Protein AF-A0A931EGI6-F1 (afdb_monomer_lite)

Structure (mmCIF, N/CA/C/O backbone):
data_AF-A0A931EGI6-F1
#
_entry.id   AF-A0A931EGI6-F1
#
loop_
_atom_site.group_PDB
_atom_site.id
_atom_site.type_symbol
_atom_site.label_atom_id
_atom_site.label_alt_id
_atom_site.label_comp_id
_atom_site.label_asym_id
_atom_site.label_entity_id
_atom_site.label_seq_id
_atom_site.pdbx_PDB_ins_code
_atom_site.Cartn_x
_atom_site.Cartn_y
_atom_site.Cartn_z
_atom_site.occupancy
_atom_site.B_iso_or_equiv
_atom_site.auth_seq_id
_atom_site.auth_comp_id
_atom_site.auth_asym_id
_atom_site.auth_atom_id
_atom_site.pdbx_PDB_model_num
ATOM 1 N N . MET A 1 1 ? -25.540 -12.843 -13.342 1.00 31.09 1 MET A N 1
ATOM 2 C CA . MET A 1 1 ? -24.814 -14.104 -13.595 1.00 31.09 1 MET A CA 1
ATOM 3 C C . MET A 1 1 ? -23.574 -14.059 -12.714 1.00 31.09 1 MET A C 1
ATOM 5 O O . MET A 1 1 ? -22.699 -13.248 -12.968 1.00 31.09 1 MET A O 1
ATOM 9 N N . ALA A 1 2 ? -23.606 -14.771 -11.588 1.00 43.47 2 ALA A N 1
ATOM 10 C CA . ALA A 1 2 ? -22.674 -14.618 -10.472 1.00 43.47 2 ALA A CA 1
ATOM 11 C C . ALA A 1 2 ? -22.048 -15.976 -10.152 1.00 43.47 2 ALA A C 1
ATOM 13 O O . ALA A 1 2 ? -22.641 -16.733 -9.395 1.00 43.47 2 ALA A O 1
ATOM 14 N N . ILE A 1 3 ? -20.910 -16.305 -10.772 1.00 40.38 3 ILE A N 1
ATOM 15 C CA . ILE A 1 3 ? -20.119 -17.509 -10.464 1.00 40.38 3 ILE A CA 1
ATOM 16 C C . ILE A 1 3 ? -18.650 -17.262 -10.875 1.00 40.38 3 ILE A C 1
ATOM 18 O O . ILE A 1 3 ? -18.210 -17.778 -11.894 1.00 40.38 3 ILE A O 1
ATOM 22 N N . TRP A 1 4 ? -17.898 -16.418 -10.151 1.00 38.84 4 TRP A N 1
ATOM 23 C CA . TRP A 1 4 ? -16.428 -16.331 -10.312 1.00 38.84 4 TRP A CA 1
ATOM 24 C C . TRP A 1 4 ? -15.722 -15.659 -9.117 1.00 38.84 4 TRP A C 1
ATOM 26 O O . TRP A 1 4 ? -14.926 -14.752 -9.291 1.00 38.84 4 TRP A O 1
ATOM 36 N N . PHE A 1 5 ? -16.064 -16.029 -7.881 1.00 37.94 5 PHE A N 1
ATOM 37 C CA . PHE A 1 5 ? -15.324 -15.544 -6.695 1.00 37.94 5 PHE A CA 1
ATOM 38 C C . PHE A 1 5 ? -15.095 -16.627 -5.631 1.00 37.94 5 PHE A C 1
ATOM 40 O O . PHE A 1 5 ? -14.114 -16.568 -4.904 1.00 37.94 5 PHE A O 1
ATOM 47 N N . LYS A 1 6 ? -15.930 -17.673 -5.580 1.00 36.31 6 LYS A N 1
ATOM 48 C CA . LYS A 1 6 ? -15.870 -18.677 -4.505 1.00 36.31 6 LYS A CA 1
ATOM 49 C C . LYS A 1 6 ? -14.805 -19.768 -4.655 1.00 36.31 6 LYS A C 1
ATOM 51 O O . LYS A 1 6 ? -14.471 -20.397 -3.659 1.00 36.31 6 LYS A O 1
ATOM 56 N N . ASP A 1 7 ? -14.263 -19.994 -5.850 1.00 35.22 7 ASP A N 1
ATOM 57 C CA . ASP A 1 7 ? -13.197 -20.992 -6.043 1.00 35.22 7 ASP A CA 1
ATOM 58 C C . ASP A 1 7 ? -11.785 -20.412 -5.837 1.00 35.22 7 ASP A C 1
ATOM 60 O O . ASP A 1 7 ? -10.841 -21.169 -5.626 1.00 35.22 7 ASP A O 1
ATOM 64 N N . PHE A 1 8 ? -11.636 -19.081 -5.830 1.00 45.19 8 PHE A N 1
ATOM 65 C CA . PHE A 1 8 ? -10.345 -18.411 -5.627 1.00 45.19 8 PHE A CA 1
ATOM 66 C C . PHE A 1 8 ? -9.960 -18.323 -4.142 1.00 45.19 8 PHE A C 1
ATOM 68 O O . PHE A 1 8 ? -8.796 -18.513 -3.805 1.00 45.19 8 PHE A O 1
ATOM 75 N N . GLU A 1 9 ? -10.938 -18.140 -3.246 1.00 43.03 9 GLU A N 1
ATOM 76 C CA . GLU A 1 9 ? -10.696 -18.112 -1.793 1.00 43.03 9 GLU A CA 1
ATOM 77 C C . GLU A 1 9 ? -10.218 -19.473 -1.253 1.00 43.03 9 GLU A C 1
ATOM 79 O O . GLU A 1 9 ? -9.377 -19.522 -0.364 1.00 43.03 9 GLU A O 1
ATOM 84 N N . ARG A 1 10 ? -10.669 -20.596 -1.834 1.00 39.56 10 ARG A N 1
ATOM 85 C CA . ARG A 1 10 ? -10.291 -21.939 -1.353 1.00 39.56 10 ARG A CA 1
ATOM 86 C C . ARG A 1 10 ? -8.928 -22.422 -1.864 1.00 39.56 10 ARG A C 1
ATOM 88 O O . ARG A 1 10 ? -8.270 -23.197 -1.184 1.00 39.56 10 ARG A O 1
ATOM 95 N N . ALA A 1 11 ? -8.493 -21.973 -3.042 1.00 41.88 11 ALA A N 1
ATOM 96 C CA . ALA A 1 11 ? -7.166 -22.311 -3.566 1.00 41.88 11 ALA A CA 1
ATOM 97 C C . ALA A 1 11 ? -6.038 -21.504 -2.891 1.00 41.88 11 ALA A C 1
ATOM 99 O O . ALA A 1 11 ? -4.878 -21.908 -2.946 1.00 41.88 11 ALA A O 1
ATOM 100 N N . PHE A 1 12 ? -6.378 -20.378 -2.255 1.00 43.34 12 PHE A N 1
ATOM 101 C CA . PHE A 1 12 ? -5.442 -19.557 -1.491 1.00 43.34 12 PHE A CA 1
ATOM 102 C C . PHE A 1 12 ? -5.136 -20.159 -0.112 1.00 43.34 12 PHE A C 1
ATOM 104 O O . PHE A 1 12 ? -3.970 -20.230 0.253 1.00 43.34 12 PHE A O 1
ATOM 111 N N . ASP A 1 13 ? -6.116 -20.681 0.627 1.00 42.50 13 ASP A N 1
ATOM 112 C CA . ASP A 1 13 ? -5.846 -21.168 1.992 1.00 42.50 13 ASP A CA 1
ATOM 113 C C . ASP A 1 13 ? -4.925 -22.409 2.047 1.00 42.50 13 ASP A C 1
ATOM 115 O O . ASP A 1 13 ? -4.108 -22.517 2.957 1.00 42.50 13 ASP A O 1
ATOM 119 N N . GLU A 1 14 ? -4.965 -23.315 1.061 1.00 35.88 14 GLU A N 1
ATOM 120 C CA . GLU A 1 14 ? -4.122 -24.532 1.072 1.00 35.88 14 GLU A CA 1
ATOM 121 C C . GLU A 1 14 ? -2.733 -24.346 0.432 1.00 35.88 14 GLU A C 1
ATOM 123 O O . GLU A 1 14 ? -1.798 -25.076 0.758 1.00 35.88 14 GLU A O 1
ATOM 128 N N . PHE A 1 15 ? -2.553 -23.373 -0.467 1.00 42.81 15 PHE A N 1
ATOM 129 C CA . PHE A 1 15 ? -1.277 -23.180 -1.180 1.00 42.81 15 PHE A CA 1
ATOM 130 C C . PHE A 1 15 ? -0.336 -22.179 -0.480 1.00 42.81 15 PHE A C 1
ATOM 132 O O . PHE A 1 15 ? 0.827 -22.030 -0.866 1.00 42.81 15 PHE A O 1
ATOM 139 N N . PHE A 1 16 ? -0.834 -21.481 0.547 1.00 47.03 16 PHE A N 1
ATOM 140 C CA . PHE A 1 16 ? -0.143 -20.376 1.214 1.00 47.03 16 PHE A CA 1
ATOM 141 C C . PHE A 1 16 ? 0.707 -20.801 2.420 1.00 47.03 16 PHE A C 1
ATOM 143 O O . PHE A 1 16 ? 1.622 -20.060 2.773 1.00 47.03 16 PHE A O 1
ATOM 150 N N . GLU A 1 17 ? 0.506 -21.976 3.025 1.00 44.97 17 GLU A N 1
ATOM 151 C CA . GLU A 1 17 ? 1.292 -22.351 4.215 1.00 44.97 17 GLU A CA 1
ATOM 152 C C . GLU A 1 17 ? 2.724 -22.818 3.890 1.00 44.97 17 GLU A C 1
ATOM 154 O O . GLU A 1 17 ? 3.668 -22.347 4.526 1.00 44.97 17 GLU A O 1
ATOM 159 N N . ASP A 1 18 ? 2.942 -23.643 2.860 1.00 35.91 18 ASP A N 1
ATOM 160 C CA . ASP A 1 18 ? 4.277 -24.222 2.605 1.00 35.91 18 ASP A CA 1
ATOM 161 C C . ASP A 1 18 ? 5.165 -23.378 1.668 1.00 35.91 18 ASP A C 1
ATOM 163 O O . ASP A 1 18 ? 6.392 -23.326 1.815 1.00 35.91 18 ASP A O 1
ATOM 167 N N . ALA A 1 19 ? 4.573 -22.661 0.707 1.00 40.34 19 ALA A N 1
ATOM 168 C CA . ALA A 1 19 ? 5.335 -21.876 -0.268 1.00 40.34 19 ALA A CA 1
ATOM 169 C C . ALA A 1 19 ? 5.701 -20.473 0.240 1.00 40.34 19 ALA A C 1
ATOM 171 O O . ALA A 1 19 ? 6.732 -19.919 -0.158 1.00 40.34 19 ALA A O 1
ATOM 172 N N . LEU A 1 20 ? 4.891 -19.888 1.131 1.00 43.19 20 LEU A N 1
ATOM 173 C CA . LEU A 1 20 ? 5.164 -18.548 1.633 1.00 43.19 20 LEU A CA 1
ATOM 174 C C . LEU A 1 20 ? 6.332 -18.540 2.610 1.00 43.19 20 LEU A C 1
ATOM 176 O O . LEU A 1 20 ? 7.229 -17.734 2.417 1.00 43.19 20 LEU A O 1
ATOM 180 N N . LEU A 1 21 ? 6.428 -19.457 3.574 1.00 41.31 21 LEU A N 1
ATOM 181 C CA . LEU A 1 21 ? 7.479 -19.401 4.605 1.00 41.31 21 LEU A CA 1
ATOM 182 C C . LEU A 1 21 ? 8.919 -19.383 4.045 1.00 41.31 21 LEU A C 1
ATOM 184 O O . LEU A 1 21 ? 9.821 -18.827 4.672 1.00 41.31 21 LEU A O 1
ATOM 188 N N . SER A 1 22 ? 9.144 -19.913 2.840 1.00 34.09 22 SER A N 1
ATOM 189 C CA . SER A 1 22 ? 10.465 -19.933 2.198 1.00 34.09 22 SER A CA 1
ATOM 190 C C . SER A 1 22 ? 10.808 -18.678 1.370 1.00 34.09 22 SER A C 1
ATOM 192 O O . SER A 1 22 ? 11.994 -18.396 1.171 1.00 34.09 22 SER A O 1
ATOM 194 N N . ARG A 1 23 ? 9.827 -17.867 0.932 1.00 33.12 23 ARG A N 1
ATOM 195 C CA . ARG A 1 23 ? 10.072 -16.649 0.120 1.00 33.12 23 ARG A CA 1
ATOM 196 C C . ARG A 1 23 ? 10.272 -15.372 0.950 1.00 33.12 23 ARG A C 1
ATOM 198 O O . ARG A 1 23 ? 10.786 -14.387 0.426 1.00 33.12 23 ARG A O 1
ATOM 205 N N . TRP A 1 24 ? 10.000 -15.405 2.257 1.00 35.25 24 TRP A N 1
ATOM 206 C CA . TRP A 1 24 ? 10.079 -14.253 3.181 1.00 35.25 24 TRP A CA 1
ATOM 207 C C . TRP A 1 24 ? 11.508 -13.735 3.449 1.00 35.25 24 TRP A C 1
ATOM 209 O O . TRP A 1 24 ? 11.710 -12.860 4.287 1.00 35.25 24 TRP A O 1
ATOM 219 N N . ARG A 1 25 ? 12.519 -14.251 2.735 1.00 32.81 25 ARG A N 1
ATOM 220 C CA . ARG A 1 25 ? 13.932 -13.840 2.835 1.00 32.81 25 ARG A CA 1
ATOM 221 C C . ARG A 1 25 ? 14.471 -13.037 1.651 1.00 32.81 25 ARG A C 1
ATOM 223 O O . ARG A 1 25 ? 15.659 -12.730 1.642 1.00 32.81 25 ARG A O 1
ATOM 230 N N . ARG A 1 26 ? 13.649 -12.692 0.658 1.00 34.97 26 ARG A N 1
ATOM 231 C CA . ARG A 1 26 ? 14.052 -11.754 -0.402 1.00 34.97 26 ARG A CA 1
ATOM 232 C C . ARG A 1 26 ? 13.092 -10.578 -0.444 1.00 34.97 26 ARG A C 1
ATOM 234 O O . ARG A 1 26 ? 12.228 -10.503 -1.306 1.00 34.97 26 ARG A O 1
ATOM 241 N N . THR A 1 27 ? 13.276 -9.667 0.504 1.00 39.03 27 THR A N 1
ATOM 242 C CA . THR A 1 27 ? 13.010 -8.247 0.286 1.00 39.03 27 THR A CA 1
ATOM 243 C C . THR A 1 27 ? 13.741 -7.854 -0.994 1.00 39.03 27 THR A C 1
ATOM 245 O O . THR A 1 27 ? 14.967 -7.776 -1.003 1.00 39.03 27 THR A O 1
ATOM 248 N N . ALA A 1 28 ? 13.034 -7.705 -2.114 1.00 41.72 28 ALA A N 1
ATOM 249 C CA . ALA A 1 28 ? 13.606 -6.937 -3.205 1.00 41.72 28 ALA A CA 1
ATOM 250 C C . ALA A 1 28 ? 13.588 -5.489 -2.706 1.00 41.72 28 ALA A C 1
ATOM 252 O O . ALA A 1 28 ? 12.533 -4.879 -2.540 1.00 41.72 28 ALA A O 1
ATOM 253 N N . ASP A 1 29 ? 14.771 -5.016 -2.327 1.00 49.62 29 ASP A N 1
ATOM 254 C CA . ASP A 1 29 ? 15.011 -3.689 -1.790 1.00 49.62 29 ASP A CA 1
ATOM 255 C C . ASP A 1 29 ? 14.652 -2.640 -2.846 1.00 49.62 29 ASP A C 1
ATOM 257 O O . ASP A 1 29 ? 15.469 -2.266 -3.696 1.00 49.62 29 ASP A O 1
ATOM 261 N N . TRP A 1 30 ? 13.420 -2.136 -2.805 1.00 60.41 30 TRP A N 1
ATOM 262 C CA . TRP A 1 30 ? 13.140 -0.852 -3.427 1.00 60.41 30 TRP A CA 1
ATOM 263 C C . TRP A 1 30 ? 13.775 0.222 -2.546 1.00 60.41 30 TRP A C 1
ATOM 265 O O . TRP A 1 30 ? 13.170 0.716 -1.597 1.00 60.41 30 TRP A O 1
ATOM 275 N N . HIS A 1 31 ? 15.047 0.508 -2.832 1.00 57.28 31 HIS A N 1
ATOM 276 C CA . HIS A 1 31 ? 15.907 1.362 -2.011 1.00 57.28 31 HIS A CA 1
ATOM 277 C C . HIS A 1 31 ? 15.366 2.797 -1.871 1.00 57.28 31 HIS A C 1
ATOM 279 O O . HIS A 1 31 ? 15.639 3.446 -0.867 1.00 57.28 31 HIS A O 1
ATOM 285 N N . ASP A 1 32 ? 14.550 3.256 -2.828 1.00 69.75 32 ASP A N 1
ATOM 286 C CA . ASP A 1 32 ? 14.009 4.621 -2.881 1.00 69.75 32 ASP A CA 1
ATOM 287 C C . ASP A 1 32 ? 12.511 4.705 -2.533 1.00 69.75 32 ASP A C 1
ATOM 289 O O . ASP A 1 32 ? 11.820 5.643 -2.934 1.00 69.75 32 ASP A O 1
ATOM 293 N N . ALA A 1 33 ? 11.975 3.718 -1.810 1.00 81.69 33 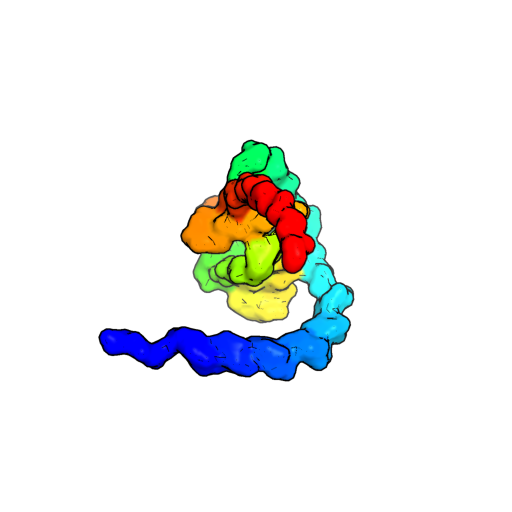ALA A N 1
ATOM 294 C CA . ALA A 1 33 ? 10.596 3.769 -1.341 1.00 81.69 33 ALA A CA 1
ATOM 295 C C . ALA A 1 33 ? 10.436 4.727 -0.155 1.00 81.69 33 ALA A C 1
ATOM 297 O O . ALA A 1 33 ? 11.064 4.552 0.891 1.00 81.69 33 ALA A O 1
ATOM 298 N N . ILE A 1 34 ? 9.530 5.696 -0.275 1.00 85.50 34 ILE A N 1
ATOM 299 C CA . ILE A 1 34 ? 9.175 6.609 0.813 1.00 85.50 34 ILE A CA 1
ATOM 300 C C . ILE A 1 34 ? 7.746 6.313 1.255 1.00 85.50 34 ILE A C 1
ATOM 302 O O . ILE A 1 34 ? 6.808 6.415 0.471 1.00 85.50 34 ILE A O 1
ATOM 306 N N . VAL A 1 35 ? 7.572 5.986 2.536 1.00 87.25 35 VAL A N 1
ATOM 307 C CA . VAL A 1 35 ? 6.256 5.822 3.166 1.00 87.25 35 VAL A CA 1
ATOM 308 C C . VAL A 1 35 ? 6.023 6.988 4.120 1.00 87.25 35 VAL A C 1
ATOM 310 O O . VAL A 1 35 ? 6.820 7.213 5.032 1.00 87.25 35 VAL A O 1
ATOM 313 N N . ARG A 1 36 ? 4.919 7.716 3.946 1.00 86.50 36 ARG A N 1
ATOM 314 C CA . ARG A 1 36 ? 4.477 8.782 4.853 1.00 86.50 36 ARG A CA 1
ATOM 315 C C . ARG A 1 36 ? 3.154 8.410 5.510 1.00 86.50 36 ARG A C 1
ATOM 317 O O . ARG A 1 36 ? 2.231 7.931 4.856 1.00 86.50 36 ARG A O 1
ATOM 324 N N . ASP A 1 37 ? 3.058 8.664 6.810 1.00 89.06 37 ASP A N 1
ATOM 325 C CA . ASP A 1 37 ? 1.793 8.630 7.539 1.00 89.06 37 ASP A CA 1
ATOM 326 C C . ASP A 1 37 ? 1.188 10.043 7.556 1.00 89.06 37 ASP A C 1
ATOM 328 O O . ASP A 1 37 ? 1.750 10.959 8.157 1.00 89.06 37 ASP A O 1
ATOM 332 N N . CYS A 1 38 ? 0.044 10.218 6.893 1.00 88.50 38 CYS A N 1
ATOM 333 C CA . CYS A 1 38 ? -0.662 11.495 6.771 1.00 88.50 38 CYS A CA 1
ATOM 334 C C . CYS A 1 38 ? -1.877 11.595 7.712 1.00 88.50 38 CYS A C 1
ATOM 336 O O . CYS A 1 38 ? -2.789 12.388 7.480 1.00 88.50 38 CYS A O 1
ATOM 338 N N . GLY A 1 39 ? -1.921 10.788 8.775 1.00 87.75 39 GLY A N 1
ATOM 339 C CA . GLY A 1 39 ? -3.008 10.767 9.750 1.00 87.75 39 GLY A CA 1
ATOM 340 C C . GLY A 1 39 ? -4.158 9.860 9.321 1.00 87.75 39 GLY A C 1
ATOM 341 O O . GLY A 1 39 ? -4.361 8.815 9.942 1.00 87.75 39 GLY A O 1
ATOM 342 N N . ASP A 1 40 ? -4.888 10.231 8.264 1.00 90.62 40 ASP A N 1
ATOM 343 C CA . ASP A 1 40 ? -6.060 9.500 7.748 1.00 90.62 40 ASP A CA 1
ATOM 344 C C . ASP A 1 40 ? -5.734 8.489 6.638 1.00 90.62 40 ASP A C 1
ATOM 346 O O . ASP A 1 40 ? -6.568 7.658 6.278 1.00 90.62 40 ASP A O 1
ATOM 350 N N . ARG A 1 41 ? -4.510 8.532 6.116 1.00 91.88 41 ARG A N 1
ATOM 351 C CA . ARG A 1 41 ? -4.015 7.675 5.036 1.00 91.88 41 ARG A CA 1
ATOM 352 C C . ARG A 1 41 ? -2.508 7.486 5.139 1.00 91.88 41 ARG A C 1
ATOM 354 O O . ARG A 1 41 ? -1.822 8.270 5.795 1.00 91.88 41 ARG A O 1
ATOM 361 N N . PHE A 1 42 ? -2.013 6.469 4.456 1.00 91.00 42 PHE A N 1
ATOM 362 C CA . PHE A 1 42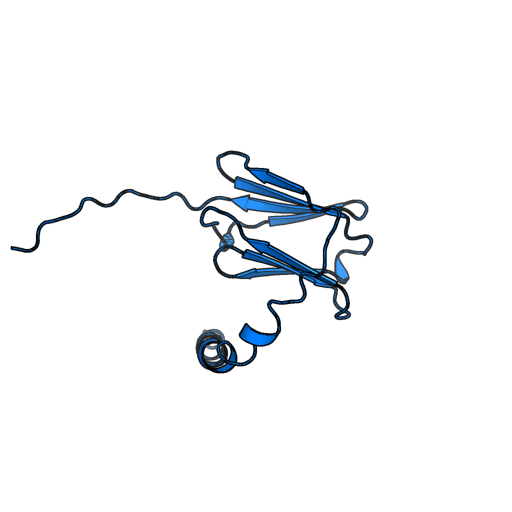 ? -0.606 6.337 4.120 1.00 91.00 42 PHE A CA 1
ATOM 363 C C . PHE A 1 42 ? -0.383 6.758 2.668 1.00 91.00 42 PHE A C 1
ATOM 365 O O . PHE A 1 42 ? -1.215 6.486 1.799 1.00 91.00 42 PHE A O 1
ATOM 372 N N . GLU A 1 43 ? 0.742 7.413 2.417 1.00 90.94 43 GLU A N 1
ATOM 373 C CA . GLU A 1 43 ? 1.214 7.753 1.077 1.00 90.94 43 GLU A CA 1
ATOM 374 C C . GLU A 1 43 ? 2.534 7.020 0.839 1.00 90.94 43 GLU A C 1
ATOM 376 O O . GLU A 1 43 ? 3.478 7.154 1.617 1.00 90.94 43 GLU A O 1
ATOM 381 N N . LEU A 1 44 ? 2.571 6.200 -0.205 1.00 89.81 44 LEU A N 1
ATOM 382 C CA . LEU A 1 44 ? 3.726 5.420 -0.626 1.00 89.81 44 LEU A CA 1
ATOM 383 C C . LEU A 1 44 ? 4.210 5.962 -1.968 1.00 89.81 44 LEU A C 1
ATOM 385 O O . LEU A 1 44 ? 3.443 6.029 -2.923 1.00 89.81 44 LEU A O 1
ATOM 389 N N . GLU A 1 45 ? 5.477 6.338 -2.036 1.00 89.75 45 GLU A N 1
ATOM 390 C CA . GLU A 1 45 ? 6.126 6.862 -3.232 1.00 89.75 45 GLU A CA 1
ATOM 391 C C . GLU A 1 45 ? 7.301 5.971 -3.614 1.00 89.75 45 GLU A C 1
ATOM 393 O O . GLU A 1 45 ? 8.115 5.609 -2.765 1.00 89.75 45 GLU A O 1
ATOM 398 N N . LEU A 1 46 ? 7.361 5.593 -4.889 1.00 87.31 46 LEU A N 1
ATOM 399 C CA . LEU A 1 46 ? 8.299 4.607 -5.412 1.00 87.31 46 LEU A CA 1
ATOM 400 C C . LEU A 1 46 ? 8.873 5.082 -6.743 1.00 87.31 46 LEU A C 1
ATOM 402 O O . LEU A 1 46 ? 8.127 5.323 -7.691 1.00 87.31 46 LEU A O 1
ATOM 406 N N . SER A 1 47 ? 10.197 5.147 -6.845 1.00 86.06 47 SER A N 1
ATOM 407 C CA . SER A 1 47 ? 10.884 5.308 -8.129 1.00 86.06 47 SER A CA 1
ATOM 408 C C . SER A 1 47 ? 10.920 3.958 -8.843 1.00 86.06 47 SER A C 1
ATOM 410 O O . SER A 1 47 ? 11.658 3.053 -8.452 1.00 86.06 47 SER A O 1
ATOM 412 N N . VAL A 1 48 ? 10.090 3.793 -9.873 1.00 81.31 48 VAL A N 1
ATOM 413 C CA . VAL A 1 48 ? 9.885 2.492 -10.529 1.00 81.31 48 VAL A CA 1
ATOM 414 C C . VAL A 1 48 ? 10.702 2.333 -11.810 1.00 81.31 48 VAL A C 1
ATOM 416 O O . VAL A 1 48 ? 10.980 1.205 -12.199 1.00 81.31 48 VAL A O 1
ATOM 419 N N . GLY A 1 49 ? 11.134 3.434 -12.441 1.00 79.12 49 GLY A N 1
ATOM 420 C CA . GLY A 1 49 ? 12.033 3.423 -13.611 1.00 79.12 49 GLY A CA 1
ATOM 421 C C . GLY A 1 49 ? 11.490 2.683 -14.844 1.00 79.12 49 GLY A C 1
ATOM 422 O O . GLY A 1 49 ? 12.229 2.444 -15.796 1.00 79.12 49 GLY A O 1
ATOM 423 N N . VAL A 1 50 ? 10.213 2.306 -14.810 1.00 80.69 50 VAL A N 1
ATOM 424 C CA . VAL A 1 50 ? 9.499 1.536 -15.826 1.00 80.69 50 VAL A CA 1
ATOM 425 C C . VAL A 1 50 ? 8.149 2.183 -16.107 1.00 80.69 50 VAL A C 1
ATOM 427 O O . VAL A 1 50 ? 7.589 2.886 -15.258 1.00 80.69 50 VAL A O 1
ATOM 430 N N . GLU A 1 51 ? 7.637 1.912 -17.301 1.00 84.06 51 GLU A N 1
ATOM 431 C CA . GLU A 1 51 ? 6.314 2.337 -17.751 1.00 84.06 51 GLU A CA 1
ATOM 432 C C . GLU A 1 51 ? 5.193 1.608 -16.979 1.00 84.06 51 GLU A C 1
ATOM 434 O O . GLU A 1 51 ? 5.377 0.465 -16.531 1.00 84.06 51 GLU A O 1
ATOM 439 N N . PRO A 1 52 ? 4.019 2.241 -16.801 1.00 86.44 52 PRO A N 1
ATOM 440 C CA . PRO A 1 52 ? 2.947 1.714 -15.961 1.00 86.44 52 PRO A CA 1
ATOM 441 C C . PRO A 1 52 ? 2.330 0.409 -16.480 1.00 86.44 52 PRO A C 1
ATOM 443 O O . PRO A 1 52 ? 1.823 -0.375 -15.681 1.00 86.44 52 PRO A O 1
ATOM 446 N N . GLU A 1 53 ? 2.394 0.118 -17.781 1.00 86.88 53 GLU A N 1
ATOM 447 C CA . GLU A 1 53 ? 1.849 -1.112 -18.380 1.00 86.88 53 GLU A CA 1
ATOM 448 C C . GLU A 1 53 ? 2.554 -2.378 -17.873 1.00 86.88 53 GLU A C 1
ATOM 450 O O . GLU A 1 53 ? 1.987 -3.478 -17.904 1.00 86.88 53 GLU A O 1
ATOM 455 N N . GLY A 1 54 ? 3.796 -2.216 -17.410 1.00 84.19 54 GLY A N 1
ATOM 456 C CA . GLY A 1 54 ? 4.602 -3.259 -16.796 1.00 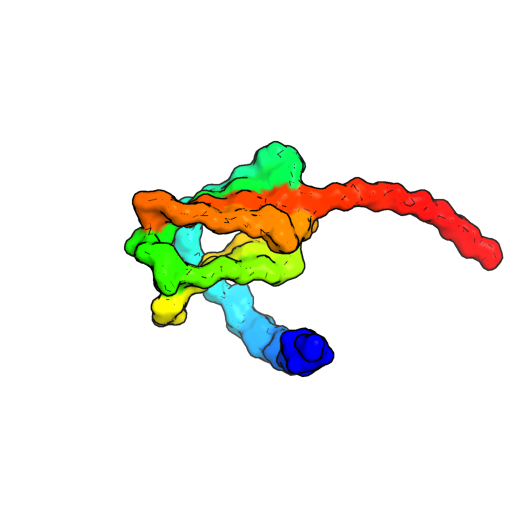84.19 54 GLY A CA 1
ATOM 457 C C . GLY A 1 54 ? 4.384 -3.403 -15.292 1.00 84.19 54 GLY A C 1
ATOM 458 O O . GLY A 1 54 ? 5.015 -4.271 -14.701 1.00 84.19 54 GLY A O 1
ATOM 459 N N . LEU A 1 55 ? 3.536 -2.594 -14.655 1.00 86.50 55 LEU A N 1
ATOM 460 C CA . LEU A 1 55 ? 3.355 -2.587 -13.202 1.00 86.50 55 LEU A CA 1
ATOM 461 C C . LEU A 1 55 ? 2.026 -3.214 -12.785 1.00 86.50 55 LEU A C 1
ATOM 463 O O . LEU A 1 55 ? 0.976 -2.973 -13.375 1.00 86.50 55 LEU A O 1
ATOM 467 N N . GLU A 1 56 ? 2.072 -3.980 -11.703 1.00 89.19 56 GLU A N 1
ATOM 468 C CA . GLU A 1 56 ? 0.899 -4.498 -11.010 1.00 89.19 56 GLU A CA 1
ATOM 469 C C . GLU A 1 56 ? 0.967 -4.094 -9.541 1.00 89.19 56 GLU A C 1
ATOM 471 O O . GLU A 1 56 ? 2.010 -4.224 -8.905 1.00 89.19 56 GLU A O 1
ATOM 476 N N . VAL A 1 57 ? -0.148 -3.600 -9.006 1.00 89.38 57 VAL A N 1
ATOM 477 C CA . VAL A 1 57 ? -0.297 -3.255 -7.590 1.00 89.38 57 VAL A CA 1
ATOM 478 C C . VAL A 1 57 ? -1.396 -4.136 -7.015 1.00 89.38 57 VAL A C 1
ATOM 480 O O . VAL A 1 57 ? -2.525 -4.123 -7.499 1.00 89.38 57 VAL A O 1
ATOM 483 N N . GLU A 1 58 ? -1.059 -4.894 -5.984 1.00 90.50 58 GLU A N 1
ATOM 484 C CA . GLU A 1 58 ? -1.948 -5.806 -5.279 1.00 90.50 58 GLU A CA 1
ATOM 485 C C . GLU A 1 58 ? -2.058 -5.379 -3.813 1.00 90.50 58 GLU A C 1
ATOM 487 O O . GLU A 1 58 ? -1.071 -4.981 -3.190 1.00 90.50 58 GLU A O 1
ATOM 492 N N . VAL A 1 59 ? -3.265 -5.453 -3.255 1.00 90.25 59 VAL A N 1
ATOM 493 C CA . VAL A 1 59 ? -3.528 -5.143 -1.847 1.00 90.25 59 VAL A CA 1
ATOM 494 C C . VAL A 1 59 ? -3.888 -6.43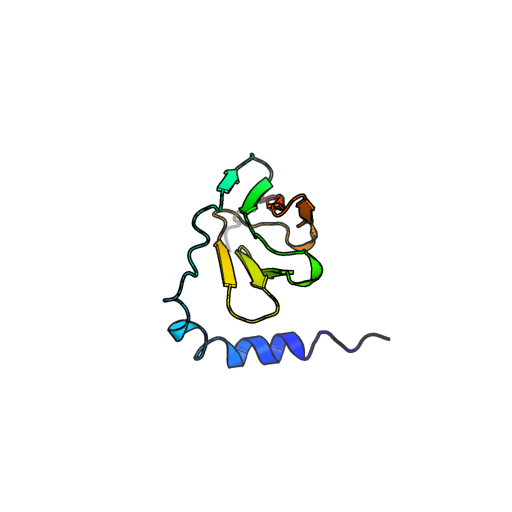8 -1.131 1.00 90.25 59 VAL A C 1
ATOM 496 O O . VAL A 1 59 ? -4.884 -7.070 -1.471 1.00 90.25 59 VAL A O 1
ATOM 499 N N . ILE A 1 60 ? -3.092 -6.826 -0.134 1.00 88.19 60 ILE A N 1
ATOM 500 C CA . ILE A 1 60 ? -3.263 -8.078 0.613 1.00 88.19 60 ILE A CA 1
ATOM 501 C C . ILE A 1 60 ? -3.377 -7.742 2.098 1.00 88.19 60 ILE A C 1
ATOM 503 O O . ILE A 1 60 ? -2.387 -7.476 2.779 1.00 88.19 60 ILE A O 1
ATOM 507 N N . GLY A 1 61 ? -4.606 -7.718 2.615 1.00 86.38 61 GLY A N 1
ATOM 508 C CA . GLY A 1 61 ? -4.869 -7.361 4.008 1.00 86.38 61 GLY A CA 1
ATOM 509 C C . GLY A 1 61 ? -4.393 -5.944 4.337 1.00 86.38 61 GLY A C 1
ATOM 510 O O . GLY A 1 61 ? -5.063 -4.972 4.000 1.00 86.38 61 GLY A O 1
ATOM 511 N N . ASN A 1 62 ? -3.246 -5.836 5.017 1.00 86.81 62 ASN A N 1
ATOM 512 C CA . ASN A 1 62 ? -2.632 -4.555 5.372 1.00 86.81 62 ASN A CA 1
ATOM 513 C C . ASN A 1 62 ? -1.303 -4.274 4.662 1.00 86.81 62 ASN A C 1
ATOM 515 O O . ASN A 1 62 ? -0.435 -3.558 5.175 1.00 86.81 62 ASN A O 1
ATOM 519 N N . GLU A 1 63 ? -1.129 -4.895 3.508 1.00 89.00 63 GLU A N 1
ATOM 520 C CA . GLU A 1 63 ? 0.081 -4.814 2.717 1.00 89.00 63 GLU A CA 1
ATOM 521 C C . GLU A 1 63 ? -0.245 -4.380 1.299 1.00 89.00 63 GLU A C 1
ATOM 523 O O . GLU A 1 63 ? -1.279 -4.749 0.739 1.00 89.00 63 GLU A O 1
ATOM 528 N N . ILE A 1 64 ? 0.670 -3.615 0.719 1.00 90.19 64 ILE A N 1
ATOM 529 C CA . ILE A 1 64 ? 0.697 -3.348 -0.711 1.00 90.19 64 ILE A CA 1
ATOM 530 C C . ILE A 1 64 ? 1.888 -4.092 -1.298 1.00 90.19 64 ILE A C 1
ATOM 532 O O . ILE A 1 64 ? 3.025 -3.909 -0.858 1.00 90.19 64 ILE A O 1
ATOM 536 N N . VAL A 1 65 ? 1.614 -4.921 -2.298 1.00 89.00 65 VAL A N 1
ATOM 537 C CA . VAL A 1 65 ? 2.619 -5.603 -3.105 1.00 89.00 65 VAL A CA 1
ATOM 538 C C . VAL A 1 65 ? 2.622 -4.964 -4.480 1.00 89.00 65 VAL A C 1
ATOM 540 O O . VAL A 1 65 ? 1.580 -4.800 -5.105 1.00 89.00 65 VAL A O 1
ATOM 543 N N . VAL A 1 66 ? 3.796 -4.605 -4.968 1.00 87.94 66 VAL A N 1
ATOM 544 C CA . VAL A 1 66 ? 3.972 -4.038 -6.299 1.00 87.94 66 VAL A CA 1
ATOM 545 C C . VAL A 1 66 ? 4.910 -4.946 -7.072 1.00 87.94 66 VAL A C 1
ATOM 547 O O . VAL A 1 66 ? 5.985 -5.284 -6.579 1.00 87.94 66 VAL A O 1
ATOM 550 N N . ARG A 1 67 ? 4.509 -5.351 -8.273 1.00 85.94 67 ARG A N 1
ATOM 551 C CA . ARG A 1 67 ? 5.267 -6.275 -9.118 1.00 85.94 67 ARG A CA 1
ATOM 552 C C . ARG A 1 67 ? 5.500 -5.685 -10.492 1.00 85.94 67 ARG A C 1
ATOM 554 O O . ARG A 1 67 ? 4.640 -4.997 -11.037 1.00 85.94 67 ARG A O 1
ATOM 561 N N . HIS A 1 68 ? 6.641 -6.021 -11.080 1.00 82.38 68 HIS A N 1
ATOM 562 C CA . HIS A 1 68 ? 6.878 -5.804 -12.499 1.00 82.38 68 HIS A CA 1
ATOM 563 C C . HIS A 1 68 ? 6.521 -7.058 -13.314 1.00 82.38 68 HIS A C 1
ATOM 565 O O . HIS A 1 68 ? 7.016 -8.158 -13.034 1.00 82.38 68 HIS A O 1
ATOM 571 N N . ARG A 1 69 ? 5.733 -6.895 -14.382 1.00 69.94 69 ARG A N 1
ATOM 572 C CA . ARG A 1 69 ? 5.438 -7.912 -15.402 1.00 69.94 69 ARG A CA 1
ATOM 573 C C . ARG A 1 69 ? 6.729 -8.286 -16.126 1.00 69.94 69 ARG A C 1
ATOM 575 O O . ARG A 1 69 ? 7.169 -7.643 -17.071 1.00 69.94 69 ARG A O 1
ATOM 582 N N . GLY A 1 70 ? 7.394 -9.307 -15.607 1.00 65.69 70 GLY A N 1
ATOM 583 C CA . GLY A 1 70 ? 8.756 -9.690 -15.986 1.00 65.69 70 GLY A CA 1
ATOM 584 C C . GLY A 1 70 ? 9.552 -10.308 -14.834 1.00 65.69 70 GLY A C 1
ATOM 585 O O . GLY A 1 70 ? 10.662 -10.784 -15.056 1.00 65.69 70 GLY A O 1
ATOM 586 N N . GLY A 1 71 ? 8.992 -10.318 -13.615 1.00 58.03 71 GLY A N 1
ATOM 587 C CA . GLY A 1 71 ? 9.408 -11.186 -12.505 1.00 58.03 71 GLY A CA 1
ATOM 588 C C . GLY A 1 71 ? 10.714 -10.804 -11.808 1.00 58.03 71 GLY A C 1
ATOM 589 O O . GLY A 1 71 ? 11.220 -11.580 -11.001 1.00 58.03 71 GLY A O 1
ATOM 590 N N . LYS A 1 72 ? 11.287 -9.639 -12.130 1.00 61.91 72 LYS A N 1
ATOM 591 C CA . LYS A 1 72 ? 12.574 -9.192 -11.577 1.00 61.91 72 LYS A CA 1
ATOM 592 C C . LYS A 1 72 ? 12.455 -8.238 -10.392 1.00 61.91 72 LYS A C 1
ATOM 594 O O . LYS A 1 72 ? 13.456 -8.040 -9.712 1.00 61.91 72 LYS A O 1
ATOM 599 N N . LEU A 1 73 ? 11.283 -7.651 -10.153 1.00 63.75 73 LEU A N 1
ATOM 600 C CA . LEU A 1 73 ? 11.120 -6.604 -9.153 1.00 63.75 73 LEU A CA 1
ATOM 601 C C . LEU A 1 73 ? 9.782 -6.764 -8.429 1.00 63.75 73 LEU A C 1
ATOM 603 O O . LEU A 1 73 ? 8.730 -6.626 -9.053 1.00 63.75 73 LEU A O 1
ATOM 607 N N . ASP A 1 74 ? 9.872 -7.051 -7.130 1.00 74.19 74 ASP A N 1
ATOM 608 C CA . ASP A 1 74 ? 8.749 -7.209 -6.207 1.00 74.19 74 ASP A CA 1
ATOM 609 C C . ASP A 1 74 ? 9.001 -6.304 -4.987 1.00 74.19 74 ASP A C 1
ATOM 611 O O . ASP A 1 74 ? 9.947 -6.530 -4.237 1.00 74.19 74 ASP A O 1
ATOM 615 N N . GLY A 1 75 ? 8.171 -5.284 -4.774 1.00 81.88 75 GLY A N 1
ATOM 616 C CA . GLY A 1 75 ? 8.178 -4.465 -3.560 1.00 81.88 75 GLY A CA 1
ATOM 617 C C . GLY A 1 75 ? 7.013 -4.839 -2.650 1.00 81.88 75 GLY A C 1
ATOM 618 O O . GLY A 1 75 ? 5.888 -4.955 -3.126 1.00 81.88 75 GLY A O 1
ATOM 619 N N . GLN A 1 76 ? 7.256 -5.010 -1.350 1.00 86.69 76 GLN A N 1
ATOM 620 C CA . GLN A 1 76 ? 6.211 -5.299 -0.363 1.00 86.69 76 GLN A CA 1
ATOM 621 C C . GLN A 1 76 ? 6.261 -4.278 0.773 1.00 86.69 76 GLN A C 1
ATOM 623 O O . GLN A 1 76 ? 7.294 -4.095 1.416 1.00 86.69 76 GLN A O 1
ATOM 628 N N . PHE A 1 77 ? 5.123 -3.641 1.039 1.00 86.56 77 PHE A N 1
ATOM 629 C CA . PHE A 1 77 ? 4.992 -2.555 2.004 1.00 86.56 77 PHE A CA 1
ATOM 630 C C . PHE A 1 77 ? 3.897 -2.893 3.008 1.00 86.56 77 PHE A C 1
ATOM 632 O O . PHE A 1 77 ? 2.713 -2.879 2.671 1.00 86.56 77 PHE A O 1
ATOM 639 N N . ARG A 1 78 ? 4.291 -3.202 4.247 1.00 87.25 78 ARG A N 1
ATOM 640 C CA . ARG A 1 78 ? 3.365 -3.464 5.355 1.00 87.25 78 ARG A CA 1
ATOM 641 C C . ARG A 1 78 ? 3.091 -2.181 6.128 1.00 87.25 78 ARG A C 1
ATOM 643 O O . ARG A 1 78 ? 4.022 -1.547 6.623 1.00 87.25 78 ARG A O 1
ATOM 650 N N . PHE A 1 79 ? 1.817 -1.837 6.293 1.00 84.81 79 PHE A N 1
ATOM 651 C CA . PHE A 1 79 ? 1.419 -0.676 7.086 1.00 84.81 79 PHE A CA 1
ATOM 652 C C . PHE A 1 79 ? 1.218 -1.043 8.566 1.00 84.81 79 PHE A C 1
ATOM 654 O O . PHE A 1 79 ? 0.849 -2.176 8.886 1.00 84.81 79 PHE A O 1
ATOM 661 N N . PRO A 1 80 ? 1.427 -0.098 9.501 1.00 83.88 80 PRO A N 1
ATOM 662 C CA . PRO A 1 80 ? 1.217 -0.341 10.930 1.00 83.88 80 PRO A CA 1
ATOM 663 C C . PRO A 1 80 ? -0.262 -0.329 11.351 1.00 83.88 80 PRO A C 1
ATOM 665 O O . PRO A 1 80 ? -0.601 -0.852 12.409 1.00 83.88 80 PRO A O 1
ATOM 668 N N . ALA A 1 81 ? -1.153 0.260 10.549 1.00 86.31 81 ALA A N 1
ATOM 669 C CA . ALA A 1 81 ? -2.595 0.302 10.801 1.00 86.31 81 ALA A CA 1
ATOM 670 C C . ALA A 1 81 ? -3.356 -0.199 9.577 1.00 86.31 81 ALA A C 1
ATOM 672 O O . ALA A 1 81 ? -2.892 0.038 8.465 1.00 86.31 81 ALA A O 1
ATOM 673 N N . SER A 1 82 ? -4.499 -0.860 9.789 1.00 89.50 82 SER A N 1
ATOM 674 C CA . SER A 1 82 ? -5.342 -1.399 8.715 1.00 89.50 82 SER A CA 1
ATOM 675 C C . SER A 1 82 ? -5.723 -0.334 7.687 1.00 89.50 82 SER A C 1
ATOM 677 O O . SER A 1 82 ? -6.150 0.759 8.064 1.00 89.50 82 SER A O 1
ATOM 679 N N . ILE A 1 83 ? -5.643 -0.680 6.405 1.00 91.62 83 ILE A N 1
ATOM 680 C CA . ILE A 1 83 ? -6.068 0.159 5.279 1.00 91.62 83 ILE A CA 1
ATOM 681 C C . ILE A 1 83 ? -7.456 -0.245 4.754 1.00 91.62 83 ILE A C 1
ATOM 683 O O . ILE A 1 83 ? -7.900 -1.381 4.926 1.00 91.62 83 ILE A O 1
ATOM 687 N N . GLU A 1 84 ? -8.171 0.696 4.138 1.00 92.44 84 GLU A N 1
ATOM 688 C CA . GLU A 1 84 ? -9.365 0.430 3.327 1.00 92.44 84 GLU A CA 1
ATOM 689 C C . GLU A 1 84 ? -8.936 0.020 1.919 1.00 92.44 84 GLU A C 1
ATOM 691 O O . GLU A 1 84 ? -8.737 0.865 1.046 1.00 92.44 84 GLU A O 1
ATOM 696 N N . SER A 1 85 ? -8.789 -1.287 1.711 1.00 88.75 85 SER A N 1
ATOM 697 C CA . SER A 1 85 ? -8.313 -1.896 0.464 1.00 88.75 85 SER A CA 1
ATOM 698 C C . SER A 1 85 ? -9.075 -1.432 -0.780 1.00 88.75 85 SER A C 1
ATOM 700 O O . SER A 1 85 ? -8.450 -1.082 -1.777 1.00 88.75 85 SER A O 1
ATOM 702 N N . ASP A 1 86 ? -10.403 -1.335 -0.699 1.00 89.38 86 ASP A N 1
ATOM 703 C CA . ASP A 1 86 ? -11.261 -0.948 -1.833 1.00 89.38 86 ASP A CA 1
ATOM 704 C C . ASP A 1 86 ? -11.107 0.533 -2.227 1.00 89.38 86 ASP A C 1
ATOM 706 O O . ASP A 1 86 ? -11.500 0.947 -3.318 1.00 89.38 86 ASP A O 1
ATOM 710 N N . SER A 1 87 ? -10.526 1.339 -1.334 1.00 91.38 87 SER A N 1
ATOM 711 C CA . SER A 1 87 ? -10.310 2.777 -1.510 1.00 91.38 87 SER A CA 1
ATOM 712 C C . SER A 1 87 ? -8.862 3.119 -1.884 1.00 91.38 87 SER A C 1
ATOM 714 O O . SER A 1 87 ? -8.546 4.302 -2.052 1.00 91.38 87 SER A O 1
ATOM 716 N N . VAL A 1 88 ? -7.976 2.121 -2.007 1.00 92.69 88 VAL A N 1
ATOM 717 C CA . VAL A 1 88 ? -6.576 2.318 -2.412 1.00 92.69 88 VAL A CA 1
ATOM 718 C C . VAL A 1 88 ? -6.516 2.834 -3.848 1.00 92.69 88 VAL A C 1
ATOM 720 O O . VAL A 1 88 ? -7.249 2.385 -4.728 1.00 92.69 88 VAL A O 1
ATOM 723 N N . ARG A 1 89 ? -5.628 3.799 -4.103 1.00 93.25 89 ARG A N 1
ATOM 724 C CA . ARG A 1 89 ? -5.423 4.369 -5.441 1.00 93.25 89 ARG A CA 1
ATOM 725 C C . ARG A 1 89 ? -3.949 4.414 -5.782 1.00 93.25 89 ARG A C 1
ATOM 727 O O . ARG A 1 89 ? -3.156 4.874 -4.970 1.00 93.25 89 ARG A O 1
ATOM 734 N N . ALA A 1 90 ? -3.611 4.022 -7.003 1.00 92.88 90 ALA A N 1
ATOM 735 C CA . ALA A 1 90 ? -2.273 4.150 -7.560 1.00 92.88 90 ALA A CA 1
ATOM 736 C C . ALA A 1 90 ? -2.276 5.168 -8.708 1.00 92.88 90 ALA A C 1
ATOM 738 O O . ALA A 1 90 ? -3.227 5.238 -9.490 1.00 92.88 90 ALA A O 1
ATOM 739 N N . ARG A 1 91 ? -1.221 5.974 -8.796 1.00 91.25 91 ARG A N 1
ATOM 740 C CA . ARG A 1 91 ? -0.974 6.941 -9.867 1.00 91.25 91 ARG A CA 1
ATOM 741 C C . ARG A 1 91 ? 0.480 6.853 -10.278 1.00 91.25 91 ARG A C 1
ATOM 743 O O . ARG A 1 91 ? 1.351 6.783 -9.421 1.00 91.25 91 ARG A O 1
ATOM 750 N N . TRP A 1 92 ? 0.731 6.893 -11.575 1.00 91.31 92 TRP A N 1
ATOM 751 C CA . TRP A 1 92 ? 2.078 6.908 -12.122 1.00 91.31 92 TRP A CA 1
ATOM 752 C C . TRP A 1 92 ? 2.316 8.230 -12.853 1.00 91.31 92 TRP A C 1
ATOM 754 O O . TRP A 1 92 ? 1.417 8.719 -13.539 1.00 91.31 92 TRP A O 1
ATOM 764 N N . SER A 1 93 ? 3.500 8.813 -12.684 1.00 86.69 93 SER A N 1
ATOM 765 C CA . SER A 1 93 ? 3.944 10.012 -13.399 1.00 86.69 93 SER A CA 1
ATOM 766 C C . SER A 1 93 ? 5.466 10.030 -13.479 1.00 86.69 93 SER A C 1
ATOM 768 O O . SER A 1 93 ? 6.122 9.901 -12.453 1.00 86.69 93 SER A O 1
ATOM 770 N N . GLU A 1 94 ? 6.025 10.215 -14.678 1.00 87.69 94 GLU A N 1
ATOM 771 C CA . GLU A 1 94 ? 7.471 10.417 -14.906 1.00 87.69 94 GLU A CA 1
ATOM 772 C C . GLU A 1 94 ? 8.376 9.377 -14.205 1.00 87.69 94 GLU A C 1
ATOM 774 O O . GLU A 1 94 ? 9.401 9.709 -13.615 1.00 87.69 94 GLU A O 1
ATOM 779 N N . GLY A 1 95 ? 7.992 8.095 -14.239 1.00 85.25 95 GLY A N 1
ATOM 780 C CA . GLY A 1 95 ? 8.765 7.014 -13.611 1.00 85.25 95 GLY A CA 1
ATOM 781 C C . GLY A 1 95 ? 8.612 6.911 -12.088 1.00 85.25 95 GLY A C 1
ATOM 782 O O . GLY A 1 95 ? 9.315 6.112 -11.461 1.00 85.25 95 GLY A O 1
ATOM 783 N N . MET A 1 96 ? 7.683 7.669 -11.501 1.00 87.88 96 MET A N 1
ATOM 784 C CA . MET A 1 96 ? 7.312 7.628 -10.089 1.00 87.88 96 MET A CA 1
ATOM 785 C C . MET A 1 96 ? 5.909 7.036 -9.918 1.00 87.88 96 MET A C 1
ATOM 787 O O . MET A 1 96 ? 4.947 7.487 -10.541 1.00 87.88 96 MET A O 1
ATOM 791 N N . LEU A 1 97 ? 5.782 6.036 -9.049 1.00 89.88 97 LEU A N 1
ATOM 792 C CA . LEU A 1 97 ? 4.514 5.450 -8.631 1.00 89.88 97 LEU A CA 1
ATOM 793 C C . LEU A 1 97 ? 4.142 5.998 -7.252 1.00 89.88 97 LEU A C 1
ATOM 795 O O . LEU A 1 97 ? 4.859 5.797 -6.274 1.00 89.88 97 LEU A O 1
ATOM 799 N N . GLN A 1 98 ? 2.998 6.666 -7.179 1.00 92.19 98 GLN A N 1
ATOM 800 C CA . GLN A 1 98 ? 2.386 7.127 -5.944 1.00 92.19 98 GLN A CA 1
ATOM 801 C C . GLN A 1 98 ? 1.177 6.251 -5.620 1.00 92.19 98 GLN A C 1
ATOM 803 O O . GLN A 1 98 ? 0.275 6.089 -6.444 1.00 92.19 98 GLN A O 1
ATOM 808 N N . ILE A 1 99 ? 1.126 5.719 -4.405 1.00 93.94 99 ILE A N 1
ATOM 809 C CA . ILE A 1 99 ? 0.016 4.916 -3.906 1.00 93.94 99 ILE A CA 1
ATOM 810 C C . ILE A 1 99 ? -0.542 5.565 -2.645 1.00 93.94 99 ILE A C 1
ATOM 812 O O . ILE A 1 99 ? 0.179 5.836 -1.688 1.00 93.94 99 ILE A O 1
ATOM 816 N N . ILE A 1 100 ? -1.846 5.814 -2.651 1.00 93.81 100 ILE A N 1
ATOM 817 C CA . ILE A 1 100 ? -2.587 6.379 -1.528 1.00 93.81 100 ILE A CA 1
ATOM 818 C C . ILE A 1 100 ? -3.425 5.261 -0.919 1.00 93.81 100 ILE A C 1
ATOM 820 O O . ILE A 1 100 ? -4.301 4.710 -1.589 1.00 93.81 100 ILE A O 1
ATOM 824 N N . ALA A 1 101 ? -3.173 4.955 0.351 1.00 94.31 101 ALA A N 1
ATOM 825 C CA . ALA A 1 101 ? -3.856 3.908 1.097 1.00 94.31 101 ALA A CA 1
ATOM 826 C C . ALA A 1 101 ? -4.603 4.508 2.301 1.00 94.31 101 ALA A C 1
ATOM 828 O O . ALA A 1 101 ? -3.990 4.773 3.341 1.00 94.31 101 ALA A O 1
ATOM 829 N N . PRO A 1 102 ? -5.919 4.766 2.185 1.00 94.19 102 PRO A N 1
ATOM 830 C CA . PRO A 1 102 ? -6.714 5.292 3.291 1.00 94.19 102 PRO A CA 1
ATOM 831 C C . PRO A 1 102 ? -6.708 4.336 4.481 1.00 94.19 102 PRO A C 1
ATOM 833 O O . PRO A 1 102 ? -6.798 3.122 4.303 1.00 94.19 102 PRO A O 1
ATOM 836 N N . LYS A 1 103 ? -6.624 4.862 5.704 1.00 93.62 103 LYS A N 1
ATOM 837 C CA . LYS A 1 103 ? -6.705 4.037 6.911 1.00 93.62 103 LYS A CA 1
ATOM 838 C C . LYS A 1 103 ? -8.150 3.654 7.181 1.00 93.62 103 LYS A C 1
ATOM 840 O O . LYS A 1 103 ? -9.052 4.491 7.148 1.00 93.62 103 LYS A O 1
ATOM 845 N N . ARG A 1 104 ? -8.362 2.398 7.558 1.00 91.25 104 ARG A N 1
ATOM 846 C CA . ARG A 1 104 ? -9.660 1.919 8.015 1.00 91.25 104 ARG A CA 1
ATOM 847 C C . ARG A 1 104 ? -9.982 2.548 9.361 1.00 91.25 104 ARG A C 1
ATOM 849 O O . ARG A 1 104 ? -9.237 2.398 10.331 1.00 91.25 104 ARG A O 1
ATOM 856 N N . ARG A 1 105 ? -11.115 3.248 9.435 1.00 84.56 105 ARG A N 1
ATOM 857 C CA . ARG A 1 105 ? -11.588 3.833 10.695 1.00 84.56 105 ARG A CA 1
ATOM 858 C C . ARG A 1 105 ? -11.876 2.715 11.691 1.00 84.56 105 ARG A C 1
ATOM 860 O O . ARG A 1 105 ? -12.756 1.885 11.470 1.00 84.56 105 ARG A O 1
ATOM 867 N N . SER A 1 106 ? -11.144 2.699 12.798 1.00 75.88 1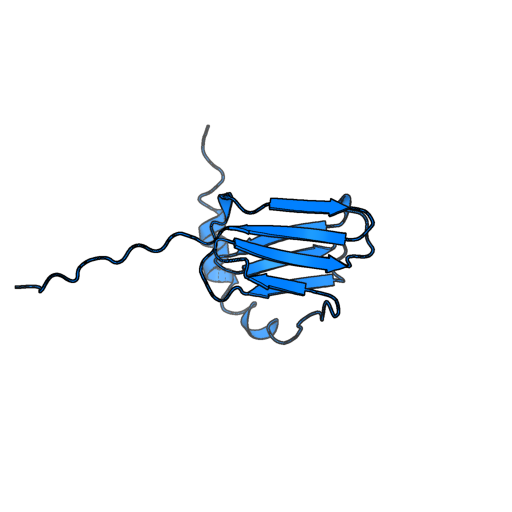06 SER A N 1
ATOM 868 C CA . SER A 1 106 ? -11.410 1.780 13.897 1.00 75.88 106 SER A CA 1
ATOM 869 C C . SER A 1 106 ? -12.517 2.339 14.791 1.00 75.88 106 SER A C 1
ATOM 871 O O . SER A 1 106 ? -12.571 3.532 15.095 1.00 75.88 106 SER A O 1
ATOM 873 N N . ARG A 1 107 ? -13.426 1.462 15.220 1.00 76.88 107 ARG A N 1
ATOM 874 C CA . ARG A 1 107 ? -14.434 1.772 16.236 1.00 76.88 107 ARG A CA 1
ATOM 875 C C . ARG A 1 107 ? -14.113 0.975 17.491 1.00 76.88 107 ARG A C 1
ATOM 877 O O . ARG A 1 107 ? -13.876 -0.227 17.421 1.00 76.88 107 ARG A O 1
ATOM 884 N N . ARG A 1 108 ? -14.157 1.638 18.647 1.00 77.06 108 ARG A N 1
ATOM 885 C CA . ARG A 1 108 ? -14.133 0.955 19.944 1.00 77.06 108 ARG A CA 1
ATOM 886 C C . ARG A 1 108 ? -15.485 0.286 20.173 1.00 77.06 108 ARG A C 1
ATOM 888 O O . ARG A 1 108 ? -16.522 0.945 20.068 1.00 77.06 108 ARG A O 1
ATOM 895 N N . VAL A 1 109 ? -15.464 -1.006 20.468 1.00 86.38 109 VAL A N 1
ATOM 896 C CA . VAL A 1 109 ? -16.658 -1.775 20.828 1.00 86.38 109 VAL A CA 1
ATOM 897 C C . VAL A 1 109 ? -16.691 -1.892 22.356 1.00 86.38 109 VAL A C 1
ATOM 899 O O . VAL A 1 109 ? -15.648 -2.193 22.943 1.00 86.38 109 VAL A O 1
ATOM 902 N N . PRO A 1 110 ? -17.824 -1.596 23.021 1.00 83.19 110 PRO A N 1
ATOM 903 C CA . PRO A 1 110 ? -17.945 -1.812 24.458 1.00 83.19 110 PRO A CA 1
ATOM 904 C C . PRO A 1 110 ? -17.845 -3.309 24.772 1.00 83.19 110 PRO A C 1
ATOM 906 O O . PRO A 1 110 ? -18.363 -4.141 24.031 1.00 83.19 110 PRO A O 1
ATOM 909 N N . VAL A 1 111 ? -17.166 -3.645 2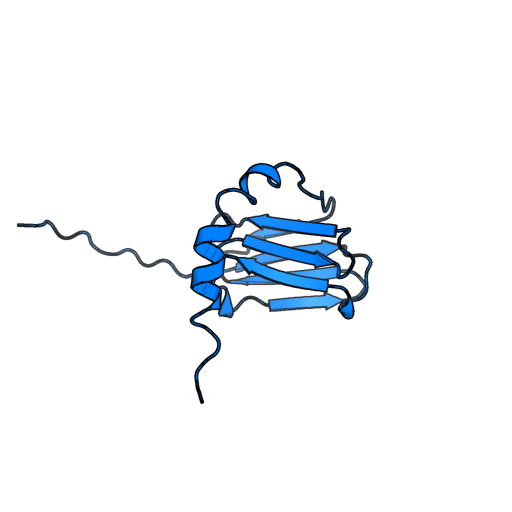5.867 1.00 91.62 111 VAL A N 1
ATOM 910 C CA . VAL A 1 111 ? -17.056 -5.028 26.343 1.00 91.62 111 VAL A CA 1
ATOM 911 C C . VAL A 1 111 ? -18.228 -5.310 27.275 1.00 91.62 111 VAL A C 1
ATOM 913 O O . VAL A 1 111 ? -18.368 -4.646 28.302 1.00 91.62 111 VAL A O 1
ATOM 916 N N . GLU A 1 112 ? -19.058 -6.291 26.927 1.00 91.69 112 GLU A N 1
ATOM 917 C CA . GLU A 1 112 ? -20.144 -6.768 27.785 1.00 91.69 112 GLU A CA 1
ATOM 918 C C . GLU A 1 112 ? -19.681 -7.975 28.606 1.00 91.69 112 GLU A C 1
ATOM 920 O O . GLU A 1 112 ? -18.967 -8.854 28.118 1.00 91.69 112 GLU A O 1
ATOM 925 N N . LYS A 1 113 ? -20.069 -8.010 29.883 1.00 85.88 113 LYS A N 1
ATOM 926 C CA . LYS A 1 113 ? -19.784 -9.143 30.763 1.00 85.88 113 LYS A CA 1
ATOM 927 C C . LYS A 1 113 ? -20.766 -10.272 30.441 1.00 85.88 113 LYS A C 1
ATOM 929 O O . LYS A 1 113 ? -21.970 -10.073 30.567 1.00 85.88 113 LYS A O 1
ATOM 934 N N . LEU A 1 114 ? -20.249 -11.447 30.080 1.00 77.88 114 LEU A N 1
ATOM 935 C CA . LEU A 1 114 ? -21.042 -12.677 30.011 1.00 77.88 114 LEU A CA 1
ATOM 936 C C . LEU A 1 114 ? -21.524 -13.033 31.427 1.00 77.88 114 LEU A C 1
ATOM 938 O O . LEU A 1 114 ? -20.705 -13.174 32.342 1.00 77.88 114 LEU A O 1
ATOM 942 N N . GLY A 1 115 ? -22.847 -13.061 31.596 1.00 75.56 115 GLY A N 1
ATOM 943 C CA . GLY A 1 115 ? -23.538 -13.480 32.818 1.00 75.56 115 GLY A CA 1
ATOM 944 C C . GLY A 1 115 ? -23.687 -14.987 32.922 1.00 75.56 115 GLY A C 1
ATOM 945 O O . GLY A 1 115 ? -23.596 -15.662 31.872 1.00 75.56 115 GLY A O 1
#

Sequence (115 aa):
MAIWFKDFERAFDEFFEDALLSRWRRTADWHDAIVRDCGDRFELELSVGVEPEGLEVEVIGNEIVVRHRGGKLDGQFRFPASIESDSVRARWSEGMLQIIAPKRRSRRVPVEKLG

Radius of gyration: 17.33 Å; chains: 1; bounding box: 41×36×51 Å

pLDDT: mean 73.64, std 21.13, range [31.09, 94.31]

Secondary structure (DSSP, 8-state):
---SSHHHHHHHHHHHHHHHHHHTT-----TT-EEEE-SSEEEEEEE--S-GGGEEEEEETTEEEEEETTSS-EEEEE-SS-B-GGG-EEEEETTEEEEEEEBPPP-PPPPPPP-

Foldseek 3Di:
DDDDDVVVVVVCVVVCPPVVVVVVPDQPCLVPWDWDDPPFKIKIKGQQQDDCVQWDWDDDFQKIWIDGNPGPDIHIDGDPATFPRVPWDWDDDPSMIMIITGGDDDDDDDDDDDD